Protein AF-A0A7W0PCQ8-F1 (afdb_monomer_lite)

Foldseek 3Di:
DDDQLDDPPDDPCQLVVQCVVVVHDSVVSSLLVLLVCLCVPQQVLLVVCVVVVVDDPLLSSLLSVLPSPPDSVLSVQLSVVQVNCSRVDDSVVSNVSSVVSSVVVVVVVVVVVVPPDPPDDPPPPDDPPPDDDD

pLDDT: mean 85.01, std 17.7, range [31.17, 98.31]

Radius of gyration: 21.81 Å; chains: 1; bounding box: 70×26×57 Å

Structure (mmCIF, N/CA/C/O backbone):
data_AF-A0A7W0PCQ8-F1
#
_entry.id   AF-A0A7W0PCQ8-F1
#
loop_
_atom_site.group_PDB
_atom_site.id
_atom_site.type_symbol
_atom_site.label_atom_id
_atom_site.label_alt_id
_atom_site.label_comp_id
_atom_site.label_asym_id
_atom_site.label_entity_id
_atom_site.label_seq_id
_atom_site.pdbx_PDB_ins_code
_atom_site.Cartn_x
_atom_site.Cartn_y
_atom_site.Cartn_z
_atom_site.occupancy
_atom_site.B_iso_or_equiv
_atom_site.auth_seq_id
_atom_site.auth_comp_id
_atom_site.auth_asym_id
_atom_site.auth_atom_id
_atom_site.pdbx_PDB_model_num
ATOM 1 N N . MET A 1 1 ? 17.627 17.115 -7.168 1.00 31.17 1 MET A N 1
ATOM 2 C CA . MET A 1 1 ? 18.278 15.845 -6.777 1.00 31.17 1 MET A CA 1
ATOM 3 C C . MET A 1 1 ? 17.247 14.731 -6.932 1.00 31.17 1 MET A C 1
ATOM 5 O O . MET A 1 1 ? 16.456 14.529 -6.026 1.00 31.17 1 MET A O 1
ATOM 9 N N . SER A 1 2 ? 17.149 14.111 -8.112 1.00 41.44 2 SER A N 1
ATOM 10 C CA . SER A 1 2 ? 16.211 13.004 -8.371 1.00 41.44 2 SER A CA 1
ATOM 11 C C . SER A 1 2 ? 17.010 11.710 -8.397 1.00 41.44 2 SER A C 1
ATOM 13 O O . SER A 1 2 ? 17.813 11.497 -9.303 1.00 41.44 2 SER A O 1
ATOM 15 N N . GLY A 1 3 ? 16.846 10.903 -7.350 1.00 40.81 3 GLY A N 1
ATOM 16 C CA . GLY A 1 3 ? 17.419 9.569 -7.269 1.00 40.81 3 GLY A CA 1
ATOM 17 C C . GLY A 1 3 ? 16.707 8.655 -8.254 1.00 40.81 3 GLY A C 1
ATOM 18 O O . GLY A 1 3 ? 15.483 8.549 -8.246 1.00 40.81 3 GLY A O 1
ATOM 19 N N . ARG A 1 4 ? 17.490 8.020 -9.122 1.00 50.34 4 ARG A N 1
ATOM 20 C CA . ARG A 1 4 ? 17.067 6.916 -9.980 1.00 50.34 4 ARG A CA 1
ATOM 21 C C . ARG A 1 4 ? 16.531 5.825 -9.053 1.00 50.34 4 ARG A C 1
ATOM 23 O O . ARG A 1 4 ? 17.306 5.242 -8.300 1.00 50.34 4 ARG A O 1
ATOM 30 N N . ALA A 1 5 ? 15.223 5.588 -9.058 1.00 57.69 5 ALA A N 1
ATOM 31 C CA . ALA A 1 5 ? 14.655 4.416 -8.411 1.00 57.69 5 ALA A CA 1
ATOM 32 C C . ALA A 1 5 ? 15.062 3.193 -9.246 1.00 57.69 5 ALA A C 1
ATOM 34 O O . ALA A 1 5 ? 14.350 2.774 -10.153 1.00 57.69 5 ALA A O 1
ATOM 35 N N . CYS A 1 6 ? 16.291 2.720 -9.041 1.00 61.72 6 CYS A N 1
ATOM 36 C CA . CYS A 1 6 ? 16.807 1.549 -9.725 1.00 61.72 6 CYS A CA 1
ATOM 37 C C . CYS A 1 6 ? 16.215 0.325 -9.032 1.00 61.72 6 CYS A C 1
ATOM 39 O O . CYS A 1 6 ? 16.593 0.005 -7.905 1.00 61.72 6 CYS A O 1
ATOM 41 N N . LEU A 1 7 ? 15.253 -0.318 -9.687 1.00 74.38 7 LEU A N 1
ATOM 42 C CA . LEU A 1 7 ? 14.792 -1.629 -9.263 1.00 74.38 7 LEU A CA 1
ATOM 43 C C . LEU A 1 7 ? 15.919 -2.641 -9.530 1.00 74.38 7 LEU A C 1
ATOM 45 O O . LEU A 1 7 ? 16.511 -2.623 -10.612 1.00 74.38 7 LEU A O 1
ATOM 49 N N . PRO A 1 8 ? 16.274 -3.501 -8.565 1.00 80.50 8 PRO A N 1
ATOM 50 C CA . PRO A 1 8 ? 17.292 -4.514 -8.797 1.00 80.50 8 PRO A CA 1
ATOM 51 C C . PRO A 1 8 ? 16.796 -5.532 -9.832 1.00 80.50 8 PRO A C 1
ATOM 53 O O . PRO A 1 8 ? 15.629 -5.914 -9.832 1.00 80.50 8 PRO A O 1
ATOM 56 N N . GLY A 1 9 ? 17.692 -5.989 -10.707 1.00 85.38 9 GLY A N 1
ATOM 57 C CA . GLY A 1 9 ? 17.389 -7.055 -11.669 1.00 85.38 9 GLY A CA 1
ATOM 58 C C . GLY A 1 9 ? 16.637 -6.623 -12.934 1.00 85.38 9 GLY A C 1
ATOM 59 O O . GLY A 1 9 ? 16.279 -7.492 -13.724 1.00 85.38 9 GLY A O 1
ATOM 60 N N . VAL A 1 10 ? 16.429 -5.321 -13.166 1.00 88.06 10 VAL A N 1
ATOM 61 C CA . VAL A 1 10 ? 15.882 -4.801 -14.434 1.00 88.06 10 VAL A CA 1
ATOM 62 C C . VAL A 1 10 ? 16.923 -4.008 -15.227 1.00 88.06 10 VAL A C 1
ATOM 64 O O . VAL A 1 10 ? 17.940 -3.568 -14.691 1.00 88.06 10 VAL A O 1
ATOM 67 N N . SER A 1 11 ? 16.655 -3.827 -16.523 1.00 89.81 11 SER A N 1
ATOM 68 C CA . SER A 1 11 ? 17.454 -2.980 -17.416 1.00 89.81 11 SER A CA 1
ATOM 69 C C . SER A 1 11 ? 17.573 -1.551 -16.879 1.00 89.81 11 SER A C 1
ATOM 71 O O . SER A 1 11 ? 16.632 -0.999 -16.309 1.00 89.81 11 SER A O 1
ATOM 73 N N . GLU A 1 12 ? 18.706 -0.898 -17.132 1.00 86.06 12 GLU A N 1
ATOM 74 C CA . GLU A 1 12 ? 18.916 0.495 -16.736 1.00 86.06 12 GLU A CA 1
ATOM 75 C C . GLU A 1 12 ? 17.998 1.495 -17.468 1.00 86.06 12 GLU A C 1
ATOM 77 O O . GLU A 1 12 ? 17.838 2.631 -17.003 1.00 86.06 12 GLU A O 1
ATOM 82 N N . PHE A 1 13 ? 17.406 1.054 -18.586 1.00 89.88 13 PHE A N 1
ATOM 83 C CA . PHE A 1 13 ? 16.436 1.771 -19.420 1.00 89.88 13 PHE A CA 1
ATOM 84 C C . PHE A 1 13 ? 14.985 1.450 -19.059 1.00 89.88 13 PHE A C 1
ATOM 86 O O . PHE A 1 13 ? 14.068 2.028 -19.634 1.00 89.88 13 PHE A O 1
ATOM 93 N N . PHE A 1 14 ? 14.751 0.569 -18.084 1.00 92.00 14 PHE A N 1
ATOM 94 C CA . PHE A 1 14 ? 13.415 0.079 -17.751 1.00 92.00 14 PHE A CA 1
ATOM 95 C C . PHE A 1 14 ? 12.396 1.208 -17.525 1.00 92.00 14 PHE A C 1
ATOM 97 O O . PHE A 1 14 ? 11.286 1.157 -18.045 1.00 92.00 14 PHE A O 1
ATOM 104 N N . SER A 1 15 ? 12.769 2.276 -16.808 1.00 92.25 15 SER A N 1
ATOM 105 C CA . SER A 1 15 ? 11.857 3.407 -16.588 1.00 92.25 15 SER A CA 1
ATOM 106 C C . SER A 1 15 ? 11.498 4.172 -17.869 1.00 92.25 15 SER A C 1
ATOM 108 O O . SER A 1 15 ? 10.430 4.773 -17.909 1.00 92.25 15 SER A O 1
ATOM 110 N N . ASP A 1 16 ? 12.364 4.185 -18.888 1.00 94.31 16 ASP A N 1
ATOM 111 C CA . ASP A 1 16 ? 12.077 4.814 -20.190 1.00 94.31 16 ASP A CA 1
ATOM 112 C C . ASP A 1 16 ? 11.148 3.973 -21.042 1.00 94.31 16 ASP A C 1
ATOM 114 O O . ASP A 1 16 ? 10.176 4.476 -21.606 1.00 94.31 16 ASP A O 1
ATOM 118 N N . GLU A 1 17 ? 11.454 2.683 -21.126 1.00 95.44 17 GLU A N 1
ATOM 119 C CA . GLU A 1 17 ? 10.652 1.720 -21.868 1.00 95.44 17 GLU A CA 1
ATOM 120 C C . GLU A 1 17 ? 9.239 1.674 -21.283 1.00 95.44 17 GLU A C 1
ATOM 122 O O . GLU A 1 17 ? 8.253 1.824 -22.006 1.00 95.44 17 GLU A O 1
ATOM 127 N N . LEU A 1 18 ? 9.135 1.596 -19.952 1.00 95.38 18 LEU A N 1
ATOM 128 C CA . LEU A 1 18 ? 7.856 1.619 -19.254 1.00 95.38 18 LEU A CA 1
ATOM 129 C C . LEU A 1 18 ? 7.111 2.944 -19.459 1.00 95.38 18 LEU A C 1
ATOM 131 O O . LEU A 1 18 ? 5.904 2.936 -19.693 1.00 95.38 18 LEU A O 1
ATOM 135 N N . ALA A 1 19 ? 7.806 4.083 -19.409 1.00 96.38 19 ALA A N 1
ATOM 136 C CA . ALA A 1 19 ? 7.196 5.385 -19.676 1.00 96.38 19 ALA A CA 1
ATOM 137 C C . ALA A 1 19 ? 6.617 5.471 -21.093 1.00 96.38 19 ALA A C 1
ATOM 139 O O . ALA A 1 19 ? 5.511 5.985 -21.268 1.00 96.38 19 ALA A O 1
ATOM 140 N N . THR A 1 20 ? 7.330 4.912 -22.072 1.00 97.62 20 THR A N 1
ATOM 141 C CA . THR A 1 20 ? 6.900 4.848 -23.473 1.00 97.62 20 THR A CA 1
ATOM 142 C C . THR A 1 20 ? 5.642 3.993 -23.625 1.00 97.62 20 THR A C 1
ATOM 144 O O . THR A 1 20 ? 4.673 4.438 -24.235 1.00 97.62 20 THR A O 1
ATOM 147 N N . ILE A 1 21 ? 5.612 2.803 -23.015 1.00 97.31 21 ILE A N 1
ATOM 148 C CA . ILE A 1 21 ? 4.457 1.889 -23.060 1.00 97.31 21 ILE A CA 1
ATOM 149 C C . ILE A 1 21 ? 3.229 2.504 -22.379 1.00 97.31 21 ILE A C 1
ATOM 151 O O . ILE A 1 21 ? 2.118 2.419 -22.897 1.00 97.31 21 ILE A O 1
ATOM 155 N N . LEU A 1 22 ? 3.423 3.139 -21.221 1.00 95.62 22 LEU A N 1
ATOM 156 C CA . LEU A 1 22 ? 2.342 3.742 -20.440 1.00 95.62 22 LEU A CA 1
ATOM 157 C C . LEU A 1 22 ? 1.913 5.124 -20.952 1.00 95.62 22 LEU A C 1
ATOM 159 O O . LEU A 1 22 ? 1.018 5.724 -20.358 1.00 95.62 22 LEU A O 1
ATOM 163 N N . ASN A 1 23 ? 2.559 5.650 -22.000 1.00 97.38 23 ASN A N 1
ATOM 164 C CA . ASN A 1 23 ? 2.386 7.022 -22.482 1.00 97.38 23 ASN A CA 1
ATOM 165 C C . ASN A 1 23 ? 2.433 8.051 -21.331 1.00 97.38 23 ASN A C 1
ATOM 167 O O . ASN A 1 23 ? 1.520 8.852 -21.126 1.00 97.38 23 ASN A O 1
ATOM 171 N N . SER A 1 24 ? 3.486 7.972 -20.516 1.00 95.81 24 SER A N 1
ATOM 172 C CA . SER A 1 24 ? 3.641 8.757 -19.288 1.00 95.81 24 SER A CA 1
ATOM 173 C C . SER A 1 24 ? 5.063 9.308 -19.139 1.00 95.81 24 SER A C 1
ATOM 175 O O . SER A 1 24 ? 5.947 9.035 -19.945 1.00 95.81 24 SER A O 1
ATOM 177 N N . GLY A 1 25 ? 5.307 10.120 -18.107 1.00 94.69 25 GLY A N 1
ATOM 178 C CA . GLY A 1 25 ? 6.652 10.616 -17.811 1.00 94.69 25 GLY A CA 1
ATOM 179 C C . GLY A 1 25 ? 7.519 9.572 -17.099 1.00 94.69 25 GLY A C 1
ATOM 180 O O . GLY A 1 25 ? 7.037 8.873 -16.208 1.00 94.69 25 GLY A O 1
ATOM 181 N N . ARG A 1 26 ? 8.828 9.548 -17.394 1.00 93.88 26 ARG A N 1
ATOM 182 C CA . ARG A 1 26 ? 9.833 8.671 -16.747 1.00 93.88 26 ARG A CA 1
ATOM 183 C C . ARG A 1 26 ? 9.693 8.604 -15.223 1.00 93.88 26 ARG A C 1
ATOM 185 O O . ARG A 1 26 ? 9.734 7.523 -14.644 1.00 93.88 26 ARG A O 1
ATOM 192 N N . MET A 1 27 ? 9.535 9.758 -14.569 1.00 92.12 27 MET A N 1
ATOM 193 C CA . MET A 1 27 ? 9.427 9.829 -13.106 1.00 92.12 27 MET A CA 1
ATOM 194 C C . MET A 1 27 ? 8.188 9.101 -12.579 1.00 92.12 27 MET A C 1
ATOM 196 O O . MET A 1 27 ? 8.265 8.424 -11.558 1.00 92.12 27 MET A O 1
ATOM 200 N N . TYR A 1 28 ? 7.060 9.221 -13.282 1.00 92.94 28 TYR A N 1
ATOM 201 C CA . TYR A 1 28 ? 5.830 8.525 -12.924 1.00 92.94 28 TYR A CA 1
ATOM 202 C C . TYR A 1 28 ? 5.980 7.016 -13.125 1.00 92.94 28 TYR A C 1
ATOM 204 O O . TYR A 1 28 ? 5.678 6.261 -12.208 1.00 92.94 28 TYR A O 1
ATOM 212 N N . ALA A 1 29 ? 6.501 6.588 -14.277 1.00 94.38 29 ALA A N 1
ATOM 213 C CA . ALA A 1 29 ? 6.705 5.176 -14.585 1.00 94.38 29 ALA A CA 1
ATOM 214 C C . ALA A 1 29 ? 7.649 4.493 -13.581 1.00 94.38 29 ALA A C 1
ATOM 216 O O . ALA A 1 29 ? 7.345 3.415 -13.078 1.00 94.38 29 ALA A O 1
ATOM 217 N N . GLY A 1 30 ? 8.762 5.146 -13.230 1.00 93.25 30 GLY A N 1
ATOM 218 C CA . GLY A 1 30 ? 9.691 4.637 -12.220 1.00 93.25 30 GLY A CA 1
ATOM 219 C C . GLY A 1 30 ? 9.049 4.503 -10.837 1.00 93.25 30 GLY A C 1
ATOM 220 O O . GLY A 1 30 ? 9.172 3.457 -10.208 1.00 93.25 30 GLY A O 1
ATOM 221 N N . ALA A 1 31 ? 8.322 5.529 -10.382 1.00 91.56 31 ALA A N 1
ATOM 222 C CA . ALA A 1 31 ? 7.618 5.479 -9.100 1.00 91.56 31 ALA A CA 1
ATOM 223 C C . ALA A 1 31 ? 6.537 4.388 -9.078 1.00 91.5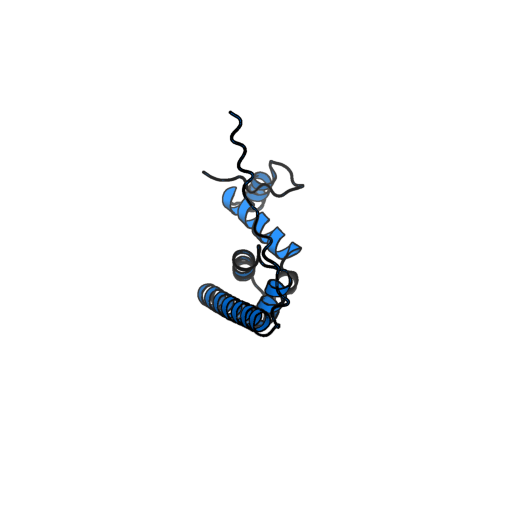6 31 ALA A C 1
ATOM 225 O O . ALA A 1 31 ? 6.463 3.621 -8.124 1.00 91.56 31 ALA A O 1
ATOM 226 N N . LEU A 1 32 ? 5.751 4.281 -10.154 1.00 93.19 32 LEU A N 1
ATOM 227 C CA . LEU A 1 32 ? 4.735 3.245 -10.308 1.00 93.19 32 LEU A CA 1
ATOM 228 C C . LEU A 1 32 ? 5.343 1.846 -10.193 1.00 93.19 32 LEU A C 1
ATOM 230 O O . LEU A 1 32 ? 4.786 0.996 -9.510 1.00 93.19 32 LEU A O 1
ATOM 234 N N . ALA A 1 33 ? 6.484 1.610 -10.839 1.00 93.94 33 ALA A N 1
ATOM 235 C CA . ALA A 1 33 ? 7.133 0.311 -10.789 1.00 93.94 33 ALA A CA 1
ATOM 236 C C . ALA A 1 33 ? 7.620 -0.051 -9.380 1.00 93.94 33 ALA A C 1
ATOM 238 O O . ALA A 1 33 ? 7.441 -1.192 -8.963 1.00 93.94 33 ALA A O 1
ATOM 239 N N . VAL A 1 34 ? 8.183 0.908 -8.634 1.00 92.44 34 VAL A N 1
ATOM 240 C CA . VAL A 1 34 ? 8.533 0.690 -7.220 1.00 92.44 34 VAL A CA 1
ATOM 241 C C . VAL A 1 34 ? 7.296 0.347 -6.405 1.00 92.44 34 VAL A C 1
ATOM 243 O O . VAL A 1 34 ? 7.304 -0.662 -5.707 1.00 92.44 34 VAL A O 1
ATOM 246 N N . ASP A 1 35 ? 6.225 1.130 -6.542 1.00 93.81 35 ASP A N 1
ATOM 247 C CA . ASP A 1 35 ? 4.976 0.889 -5.821 1.00 93.81 35 ASP A CA 1
ATOM 248 C C . ASP A 1 35 ? 4.419 -0.515 -6.134 1.00 93.81 35 ASP A C 1
ATOM 250 O O . ASP A 1 35 ? 4.013 -1.237 -5.224 1.00 93.81 35 ASP A O 1
ATOM 254 N N . CYS A 1 36 ? 4.438 -0.938 -7.405 1.00 93.62 36 CYS A N 1
ATOM 255 C CA . CYS A 1 36 ? 4.002 -2.274 -7.821 1.00 93.62 36 CYS A CA 1
ATOM 256 C C . CYS A 1 36 ? 4.848 -3.382 -7.186 1.00 93.62 36 CYS A C 1
ATOM 258 O O . CYS A 1 36 ? 4.284 -4.328 -6.639 1.00 93.62 36 CYS A O 1
ATOM 260 N N . VAL A 1 37 ? 6.179 -3.260 -7.218 1.00 93.56 37 VAL A N 1
ATOM 261 C CA . VAL A 1 37 ? 7.087 -4.234 -6.590 1.00 93.56 37 VAL A CA 1
ATOM 262 C C . VAL A 1 37 ? 6.831 -4.310 -5.087 1.00 93.56 37 VAL A C 1
ATOM 264 O O . VAL A 1 37 ? 6.682 -5.399 -4.546 1.00 93.56 37 VAL A O 1
ATOM 267 N N . THR A 1 38 ? 6.677 -3.169 -4.411 1.00 94.12 38 THR A N 1
ATOM 268 C CA . THR A 1 38 ? 6.333 -3.137 -2.986 1.00 94.12 38 THR A CA 1
ATOM 269 C C . THR A 1 38 ? 5.019 -3.865 -2.704 1.00 94.12 38 THR A C 1
ATOM 271 O O . THR A 1 38 ? 4.963 -4.669 -1.774 1.00 94.12 38 THR A O 1
ATOM 274 N N . VAL A 1 39 ? 3.968 -3.632 -3.498 1.00 95.50 39 VAL A N 1
ATOM 275 C CA . VAL A 1 39 ? 2.677 -4.316 -3.318 1.00 95.50 39 VAL A CA 1
ATOM 276 C C . VAL A 1 39 ? 2.813 -5.826 -3.504 1.00 95.50 39 VAL A C 1
ATOM 278 O O . VAL A 1 39 ? 2.327 -6.574 -2.657 1.00 95.50 39 VAL A O 1
ATOM 281 N N . VAL A 1 40 ? 3.478 -6.266 -4.573 1.00 94.94 40 VAL A N 1
ATOM 282 C CA . VAL A 1 40 ? 3.633 -7.689 -4.908 1.00 94.94 40 VAL A CA 1
ATOM 283 C C . VAL A 1 40 ? 4.485 -8.419 -3.868 1.00 94.94 40 VAL A C 1
ATOM 285 O O . VAL A 1 40 ? 4.078 -9.473 -3.383 1.00 94.94 40 VAL A O 1
ATOM 288 N N . ASP A 1 41 ? 5.625 -7.844 -3.483 1.00 93.56 41 ASP A N 1
ATOM 289 C CA . ASP A 1 41 ? 6.614 -8.536 -2.653 1.00 93.56 41 ASP A CA 1
ATOM 290 C C . ASP A 1 41 ? 6.311 -8.438 -1.156 1.00 93.56 41 ASP A C 1
ATOM 292 O O . ASP A 1 41 ? 6.630 -9.351 -0.393 1.00 93.56 41 ASP A O 1
ATOM 296 N N . GLN A 1 42 ? 5.722 -7.325 -0.707 1.00 94.25 42 GLN A N 1
ATOM 297 C CA . GLN A 1 42 ? 5.601 -7.035 0.723 1.00 94.25 42 GLN A CA 1
ATOM 298 C C . GLN A 1 42 ? 4.159 -6.990 1.234 1.00 94.25 42 GLN A C 1
ATOM 300 O O . GLN A 1 42 ? 3.946 -7.166 2.434 1.00 94.25 42 GLN A O 1
ATOM 305 N N . LEU A 1 43 ? 3.159 -6.773 0.371 1.00 96.12 43 LEU A N 1
ATOM 306 C CA . LEU A 1 43 ? 1.758 -6.629 0.780 1.00 96.12 43 LEU A CA 1
ATOM 307 C C . LEU A 1 43 ? 0.864 -7.706 0.135 1.00 96.12 43 LEU A C 1
ATOM 309 O O . LEU A 1 43 ? -0.033 -7.370 -0.640 1.00 96.12 43 LEU A O 1
ATOM 313 N N . PRO A 1 44 ? 1.012 -8.995 0.495 1.00 95.12 44 PRO A N 1
ATOM 314 C CA . PRO A 1 44 ? 0.303 -10.090 -0.173 1.00 95.12 44 PRO A CA 1
ATOM 315 C C . PRO A 1 44 ? -1.228 -9.976 -0.091 1.00 95.12 44 PRO A C 1
ATOM 317 O O . PRO A 1 44 ? -1.918 -10.302 -1.051 1.00 95.12 44 PRO A O 1
ATOM 320 N N . GLN A 1 45 ? -1.775 -9.467 1.020 1.00 95.88 45 GLN A N 1
ATOM 321 C CA . GLN A 1 45 ? -3.223 -9.246 1.158 1.00 95.88 45 GLN A CA 1
ATOM 322 C C . GLN A 1 45 ? -3.725 -8.115 0.252 1.00 95.88 45 GLN A C 1
ATOM 324 O O . GLN A 1 45 ? -4.776 -8.237 -0.370 1.00 95.88 45 GLN A O 1
ATOM 329 N N . THR A 1 46 ? -2.963 -7.023 0.150 1.00 96.94 46 THR A N 1
ATOM 330 C CA . THR A 1 46 ? -3.275 -5.918 -0.764 1.00 96.94 46 THR A CA 1
ATOM 331 C C . THR A 1 46 ? -3.172 -6.380 -2.212 1.00 96.94 46 THR A C 1
ATOM 333 O O . THR A 1 46 ? -4.057 -6.078 -3.004 1.00 96.94 46 THR A O 1
ATOM 336 N N . HIS A 1 47 ? -2.123 -7.134 -2.552 1.00 97.12 47 HIS A N 1
ATOM 337 C CA . HIS A 1 47 ? -1.933 -7.693 -3.885 1.00 97.12 47 HIS A CA 1
ATOM 338 C C . HIS A 1 47 ? -3.099 -8.602 -4.285 1.00 97.12 47 HIS A C 1
ATOM 340 O O . HIS A 1 47 ? -3.659 -8.412 -5.360 1.00 97.12 47 HIS A O 1
ATOM 346 N N . ALA A 1 48 ? -3.524 -9.512 -3.401 1.00 96.94 48 ALA A N 1
ATOM 347 C CA . ALA A 1 48 ? -4.692 -10.358 -3.636 1.00 96.94 48 ALA A CA 1
ATOM 348 C C . ALA A 1 48 ? -5.963 -9.524 -3.871 1.00 96.94 48 ALA A C 1
ATOM 350 O O . ALA A 1 48 ? -6.647 -9.715 -4.868 1.00 96.94 48 ALA A O 1
ATOM 351 N N . ALA A 1 49 ? -6.229 -8.522 -3.026 1.00 96.88 49 ALA A N 1
ATOM 352 C CA . ALA A 1 49 ? -7.408 -7.669 -3.181 1.00 96.88 49 ALA A CA 1
ATOM 353 C C . ALA A 1 49 ? -7.410 -6.865 -4.494 1.00 96.88 49 ALA A C 1
ATOM 355 O O . ALA A 1 49 ? -8.470 -6.649 -5.079 1.00 96.88 49 ALA A O 1
ATOM 356 N N . VAL A 1 50 ? -6.242 -6.422 -4.970 1.00 97.12 50 VAL A N 1
ATOM 357 C CA . VAL A 1 50 ? -6.112 -5.769 -6.283 1.00 97.12 50 VAL A CA 1
ATOM 358 C C . VAL A 1 50 ? -6.324 -6.773 -7.415 1.00 97.12 50 VAL A C 1
ATOM 360 O O . VAL A 1 50 ? -7.055 -6.470 -8.356 1.00 97.12 50 VAL A O 1
ATOM 363 N N . ALA A 1 51 ? -5.724 -7.963 -7.323 1.00 96.62 51 ALA A N 1
ATOM 364 C CA . ALA A 1 51 ? -5.860 -9.021 -8.325 1.00 96.62 51 ALA A CA 1
ATOM 365 C C . ALA A 1 51 ? -7.315 -9.502 -8.471 1.00 96.62 51 ALA A C 1
ATOM 367 O O . ALA A 1 51 ? -7.770 -9.744 -9.587 1.00 96.62 51 ALA A O 1
ATOM 368 N N . ASP A 1 52 ? -8.059 -9.546 -7.365 1.00 96.88 52 ASP A N 1
ATOM 369 C CA . ASP A 1 52 ? -9.479 -9.908 -7.329 1.00 96.88 52 ASP A CA 1
ATOM 370 C C . ASP A 1 52 ? -10.412 -8.741 -7.721 1.00 96.88 52 ASP A C 1
ATOM 372 O O . ASP A 1 52 ? -11.633 -8.897 -7.752 1.00 96.88 52 ASP A O 1
ATOM 376 N N . GLY A 1 53 ? -9.870 -7.547 -7.996 1.00 96.19 53 GLY A N 1
ATOM 377 C CA . GLY A 1 53 ? -10.652 -6.350 -8.327 1.00 96.19 53 GLY A CA 1
ATOM 378 C C . GLY A 1 53 ? -11.442 -5.758 -7.152 1.00 96.19 53 GLY A C 1
ATOM 379 O O . GLY A 1 53 ? -12.280 -4.879 -7.351 1.00 96.19 53 GLY A O 1
ATOM 380 N N . LEU A 1 54 ? -11.176 -6.213 -5.926 1.00 96.31 54 LEU A N 1
ATOM 381 C CA . LEU A 1 54 ? -11.797 -5.718 -4.693 1.00 96.31 54 LEU A CA 1
ATOM 382 C C . LEU A 1 54 ? -11.195 -4.385 -4.231 1.00 96.31 54 LEU A C 1
ATOM 384 O O . LEU A 1 54 ? -11.820 -3.655 -3.463 1.00 96.31 54 LEU A O 1
ATOM 388 N N . LEU A 1 55 ? -9.983 -4.059 -4.689 1.00 96.75 55 LEU A N 1
ATOM 389 C CA . LEU A 1 55 ? -9.270 -2.834 -4.351 1.00 96.75 55 LEU A CA 1
ATOM 390 C C . LEU A 1 55 ? -8.697 -2.165 -5.602 1.00 96.75 55 LEU A C 1
ATOM 392 O O . LEU A 1 55 ? -8.099 -2.818 -6.451 1.00 96.75 55 LEU A O 1
ATOM 396 N N . ASP A 1 56 ? -8.829 -0.841 -5.691 1.00 96.12 56 ASP A N 1
ATOM 397 C CA . ASP A 1 56 ? -8.258 -0.076 -6.796 1.00 96.12 56 ASP A CA 1
ATOM 398 C C . ASP A 1 56 ? -6.801 0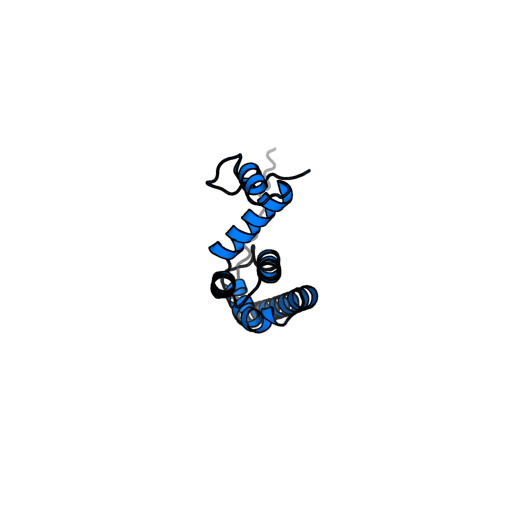.346 -6.558 1.00 96.12 56 ASP A C 1
ATOM 400 O O . ASP A 1 56 ? -6.295 0.421 -5.432 1.00 96.12 56 ASP A O 1
ATOM 404 N N . TRP A 1 57 ? -6.113 0.651 -7.660 1.00 95.25 57 TRP A N 1
ATOM 405 C CA . TRP A 1 57 ? -4.698 1.002 -7.627 1.00 95.25 57 TRP A CA 1
ATOM 406 C C . TRP A 1 57 ? -4.369 2.241 -6.769 1.00 95.25 57 TRP A C 1
ATOM 408 O O . TRP A 1 57 ? -3.408 2.182 -5.998 1.00 95.25 57 TRP A O 1
ATOM 418 N N . PRO A 1 58 ? -5.143 3.349 -6.804 1.00 96.38 58 PRO A N 1
ATOM 419 C CA . PRO A 1 58 ? -4.874 4.498 -5.941 1.00 96.38 58 PRO A CA 1
ATOM 420 C C . PRO A 1 58 ? -4.849 4.152 -4.446 1.00 96.38 58 PRO A C 1
ATOM 422 O O . PRO A 1 58 ? -4.018 4.686 -3.710 1.00 96.38 58 PRO A O 1
ATOM 425 N N . ARG A 1 59 ? -5.723 3.248 -3.982 1.00 97.56 59 ARG A N 1
ATOM 426 C CA . ARG A 1 59 ? -5.729 2.793 -2.583 1.00 97.56 59 ARG A CA 1
ATOM 427 C C . ARG A 1 59 ? -4.600 1.817 -2.284 1.00 97.56 59 ARG A C 1
ATOM 429 O O . ARG A 1 59 ? -3.977 1.939 -1.231 1.00 97.56 59 ARG A O 1
ATOM 436 N N . ALA A 1 60 ? -4.299 0.901 -3.201 1.00 97.19 60 ALA A N 1
ATOM 437 C CA . ALA A 1 60 ? -3.157 0.000 -3.064 1.00 97.19 60 ALA A CA 1
ATOM 438 C C . ALA A 1 60 ? -1.841 0.778 -2.915 1.00 97.19 60 ALA A C 1
ATOM 440 O O . ALA A 1 60 ? -1.046 0.486 -2.024 1.00 97.19 60 ALA A O 1
ATOM 441 N N . ARG A 1 61 ? -1.667 1.847 -3.700 1.00 96.62 61 ARG A N 1
ATOM 442 C CA . ARG A 1 61 ? -0.519 2.753 -3.604 1.00 96.62 61 ARG A CA 1
ATOM 443 C C . ARG A 1 61 ? -0.425 3.458 -2.249 1.00 96.62 61 ARG A C 1
ATOM 445 O O . ARG A 1 61 ? 0.663 3.565 -1.694 1.00 96.62 61 ARG A O 1
ATOM 452 N N . VAL A 1 62 ? -1.551 3.900 -1.679 1.00 97.25 62 VAL A N 1
ATOM 453 C CA . VAL A 1 62 ? -1.573 4.461 -0.313 1.00 97.25 62 VAL A CA 1
ATOM 454 C C . VAL A 1 62 ? -1.087 3.435 0.712 1.00 97.25 62 VAL A C 1
ATOM 456 O O . VAL A 1 62 ? -0.328 3.786 1.614 1.00 97.25 62 VAL A O 1
ATOM 459 N N . LEU A 1 63 ? -1.506 2.175 0.583 1.00 96.69 63 LEU A N 1
ATOM 460 C CA . LEU A 1 63 ? -1.051 1.107 1.473 1.00 96.69 63 LEU A CA 1
ATOM 461 C C . LEU A 1 63 ? 0.446 0.827 1.293 1.00 96.69 63 LEU A C 1
ATOM 463 O O . LEU A 1 63 ? 1.149 0.722 2.294 1.00 96.69 63 LEU A O 1
ATOM 467 N N . ALA A 1 64 ? 0.942 0.778 0.054 1.00 95.88 64 ALA A N 1
ATOM 468 C CA . ALA A 1 64 ? 2.364 0.606 -0.245 1.00 95.88 64 ALA A CA 1
ATOM 469 C C . ALA A 1 64 ? 3.220 1.717 0.383 1.00 95.88 64 ALA A C 1
ATOM 471 O O . ALA A 1 64 ? 4.173 1.428 1.099 1.00 95.88 64 ALA A O 1
ATOM 472 N N . GLU A 1 65 ? 2.824 2.981 0.214 1.00 95.12 65 GLU A N 1
ATOM 473 C CA . GLU A 1 65 ? 3.531 4.136 0.782 1.00 95.12 65 GLU A CA 1
ATOM 474 C C . GLU A 1 65 ? 3.597 4.092 2.317 1.00 95.12 65 GLU A C 1
ATOM 476 O O . GLU A 1 65 ? 4.602 4.461 2.919 1.00 95.12 65 GLU A O 1
ATOM 481 N N . MET A 1 66 ? 2.521 3.656 2.977 1.00 96.00 66 MET A N 1
ATOM 482 C CA . MET A 1 66 ? 2.446 3.669 4.441 1.00 96.00 66 MET A CA 1
ATOM 483 C C . MET A 1 66 ? 3.049 2.422 5.102 1.00 96.00 66 MET A C 1
ATOM 485 O O . MET A 1 66 ? 3.443 2.487 6.274 1.00 96.00 66 MET A O 1
ATOM 489 N N . LEU A 1 67 ? 3.093 1.293 4.385 1.00 95.06 67 LEU A N 1
ATOM 490 C CA . LEU A 1 67 ? 3.457 -0.016 4.933 1.00 95.06 67 LEU A CA 1
ATOM 491 C C . LEU A 1 67 ? 4.734 -0.628 4.338 1.00 95.06 67 LEU A C 1
ATOM 493 O O . LEU A 1 67 ? 5.283 -1.521 4.975 1.00 95.06 67 LEU A O 1
ATOM 497 N N . GLY A 1 68 ? 5.239 -0.145 3.198 1.00 88.25 68 GLY A N 1
ATOM 498 C CA . GLY A 1 68 ? 6.344 -0.740 2.423 1.00 88.25 68 GLY A CA 1
ATOM 499 C C . GLY A 1 68 ? 7.735 -0.771 3.076 1.00 88.25 68 GLY A C 1
ATOM 500 O O . GLY A 1 68 ? 8.709 -1.147 2.436 1.00 88.25 68 GLY A O 1
ATOM 501 N N . GLU A 1 69 ? 7.851 -0.363 4.340 1.00 88.50 69 GLU A N 1
ATOM 502 C CA . GLU A 1 69 ? 9.079 -0.472 5.147 1.00 88.50 69 GLU A CA 1
ATOM 503 C C . GLU A 1 69 ? 8.790 -1.006 6.563 1.00 88.50 69 GLU A C 1
ATOM 505 O O . GLU A 1 69 ? 9.597 -0.885 7.488 1.00 88.50 69 GLU A O 1
ATOM 510 N N . ARG A 1 70 ? 7.590 -1.554 6.784 1.00 93.19 70 ARG A N 1
ATOM 511 C CA . ARG A 1 70 ? 7.168 -2.081 8.086 1.00 93.19 70 ARG A CA 1
ATOM 512 C C . ARG A 1 70 ? 7.516 -3.558 8.208 1.00 93.19 70 ARG A C 1
ATOM 514 O O . ARG A 1 70 ? 7.778 -4.251 7.231 1.00 93.19 70 ARG A O 1
ATOM 521 N N . THR A 1 71 ? 7.521 -4.063 9.439 1.00 93.06 71 THR A N 1
ATOM 522 C CA . THR A 1 71 ? 7.750 -5.492 9.662 1.00 93.06 71 THR A CA 1
ATOM 523 C C . THR A 1 71 ? 6.573 -6.311 9.117 1.00 93.06 71 THR A C 1
ATOM 525 O O . THR A 1 71 ? 5.430 -5.849 9.196 1.00 93.06 71 THR A O 1
ATOM 528 N N . PRO A 1 72 ? 6.799 -7.557 8.658 1.00 93.06 72 PRO A N 1
ATOM 529 C CA . PRO A 1 72 ? 5.727 -8.414 8.144 1.00 93.06 72 PRO A CA 1
ATOM 530 C C . PRO A 1 72 ? 4.554 -8.592 9.118 1.00 93.06 72 PRO A C 1
ATOM 532 O O . PRO A 1 72 ? 3.402 -8.653 8.702 1.00 93.06 72 PRO A O 1
ATOM 535 N N . SER A 1 73 ? 4.832 -8.611 10.426 1.00 91.75 73 SER A N 1
ATOM 536 C CA . SER A 1 73 ? 3.807 -8.688 11.471 1.00 91.75 73 SER A CA 1
ATOM 537 C C . SER A 1 73 ? 2.895 -7.457 11.511 1.00 91.75 73 SER A C 1
ATOM 539 O O . SER A 1 73 ? 1.683 -7.602 11.645 1.00 91.75 73 SER A O 1
ATOM 541 N N . ILE A 1 74 ? 3.459 -6.250 11.375 1.00 93.88 74 ILE A N 1
ATOM 542 C CA . ILE A 1 74 ? 2.691 -4.999 11.339 1.00 93.88 74 ILE A CA 1
ATOM 543 C C . ILE A 1 74 ? 1.905 -4.919 10.032 1.00 93.88 74 ILE A C 1
ATOM 545 O O . ILE A 1 74 ? 0.731 -4.561 10.059 1.00 93.88 74 ILE A O 1
ATOM 549 N N . ILE A 1 75 ? 2.525 -5.290 8.906 1.00 94.88 75 ILE A N 1
ATOM 550 C CA . ILE A 1 75 ? 1.858 -5.317 7.600 1.00 94.88 75 ILE A CA 1
ATOM 551 C C . ILE A 1 75 ? 0.633 -6.228 7.658 1.00 94.88 75 ILE A C 1
ATOM 553 O O . ILE A 1 75 ? -0.459 -5.781 7.327 1.00 94.88 75 ILE A O 1
ATOM 557 N N . ALA A 1 76 ? 0.788 -7.468 8.131 1.00 93.69 76 ALA A N 1
ATOM 558 C CA . ALA A 1 76 ? -0.313 -8.422 8.222 1.00 93.69 76 ALA A CA 1
ATOM 559 C C . ALA A 1 76 ? -1.435 -7.932 9.152 1.00 93.69 76 ALA A C 1
ATOM 561 O O . ALA A 1 76 ? -2.609 -8.019 8.793 1.00 93.69 76 ALA A O 1
ATOM 562 N N . ALA A 1 77 ? -1.081 -7.377 10.316 1.00 94.50 77 ALA A N 1
ATOM 563 C CA . ALA A 1 77 ? -2.054 -6.844 11.265 1.00 94.50 77 ALA A CA 1
ATOM 564 C C . ALA A 1 77 ? -2.852 -5.674 10.666 1.00 94.50 77 ALA A C 1
ATOM 566 O O . ALA A 1 77 ? -4.081 -5.721 10.644 1.00 94.50 77 ALA A O 1
ATOM 567 N N . VAL A 1 78 ? -2.173 -4.661 10.116 1.00 96.06 78 VAL A N 1
ATOM 568 C CA . VAL A 1 78 ? -2.842 -3.502 9.504 1.00 96.06 78 VAL A CA 1
ATOM 569 C C . VAL A 1 78 ? -3.647 -3.911 8.275 1.00 96.06 78 VAL A C 1
ATOM 571 O O . VAL A 1 78 ? -4.784 -3.472 8.125 1.00 96.06 78 VAL A O 1
ATOM 574 N N . ALA A 1 79 ? -3.088 -4.740 7.392 1.00 93.75 79 ALA A N 1
ATOM 575 C CA . ALA A 1 79 ? -3.768 -5.155 6.171 1.00 93.75 79 ALA A CA 1
ATOM 576 C C . ALA A 1 79 ? -5.063 -5.922 6.485 1.00 93.75 79 ALA A C 1
ATOM 578 O O . ALA A 1 79 ? -6.092 -5.623 5.882 1.00 93.75 79 ALA A O 1
ATOM 579 N N . SER A 1 80 ? -5.056 -6.795 7.498 1.00 94.06 80 SER A N 1
ATOM 580 C CA . SER A 1 80 ? -6.254 -7.540 7.905 1.00 94.06 80 SER A CA 1
ATOM 581 C C . SER A 1 80 ? -7.381 -6.645 8.432 1.00 94.06 80 SER A C 1
ATOM 583 O O . SER A 1 80 ? -8.551 -6.947 8.213 1.00 94.06 80 SER A O 1
ATOM 585 N N . GLU A 1 81 ? -7.041 -5.525 9.083 1.00 94.75 81 GLU A N 1
ATOM 586 C CA . GLU A 1 81 ? -8.015 -4.537 9.564 1.00 94.75 81 GLU A CA 1
ATOM 587 C C . GLU A 1 81 ? -8.511 -3.636 8.423 1.00 94.75 81 GLU A C 1
ATOM 589 O O . GLU A 1 81 ? -9.692 -3.308 8.355 1.00 94.75 81 GLU A O 1
ATOM 594 N N . ILE A 1 82 ? -7.614 -3.205 7.533 1.00 96.81 82 ILE A N 1
ATOM 595 C CA . ILE A 1 82 ? -7.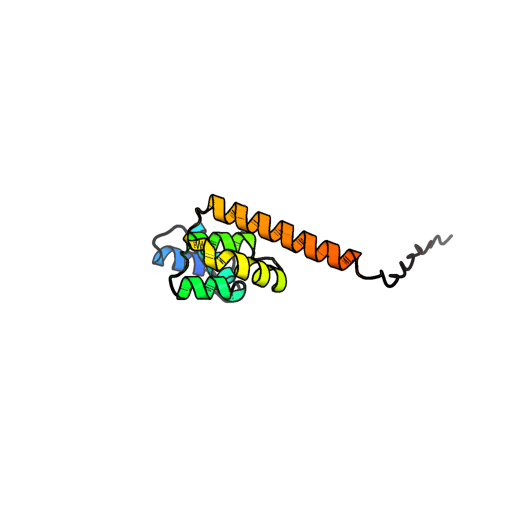893 -2.111 6.595 1.00 96.81 82 ILE A CA 1
ATOM 596 C C . ILE A 1 82 ? -8.398 -2.592 5.234 1.00 96.81 82 ILE A C 1
ATOM 598 O O . ILE A 1 82 ? -9.299 -1.962 4.680 1.00 96.81 82 ILE A O 1
ATOM 602 N N . VAL A 1 83 ? -7.831 -3.665 4.671 1.00 94.69 83 VAL A N 1
ATOM 603 C CA . VAL A 1 83 ? -8.138 -4.120 3.301 1.00 94.69 83 VAL A CA 1
ATOM 604 C C . VAL A 1 83 ? -9.639 -4.375 3.083 1.00 94.69 83 VAL A C 1
ATOM 606 O O . VAL A 1 83 ? -10.145 -3.895 2.067 1.00 94.69 83 VAL A O 1
ATOM 609 N N . PRO A 1 84 ? -10.389 -5.008 4.012 1.00 95.19 84 PRO A N 1
ATOM 610 C CA . PRO A 1 84 ? -11.823 -5.253 3.825 1.00 95.19 84 PRO A CA 1
ATOM 611 C C . PRO A 1 84 ? -12.673 -3.981 3.671 1.00 95.19 84 PRO A C 1
ATOM 613 O O . PRO A 1 84 ? -13.667 -3.985 2.951 1.00 95.19 84 PRO A O 1
ATOM 616 N N . GLU A 1 85 ? -12.296 -2.882 4.332 1.00 94.88 85 GLU A N 1
ATOM 617 C CA . GLU A 1 85 ? -13.045 -1.616 4.292 1.00 94.88 85 GLU A CA 1
ATOM 618 C C . GLU A 1 85 ? -12.489 -0.627 3.255 1.00 94.88 85 GLU A C 1
ATOM 620 O O . GLU A 1 85 ? -13.168 0.335 2.888 1.00 94.88 85 GLU A O 1
ATOM 625 N N . ALA A 1 86 ? -11.254 -0.831 2.782 1.00 95.31 86 ALA A N 1
ATOM 626 C CA . ALA A 1 86 ? -10.489 0.167 2.040 1.00 95.31 86 ALA A CA 1
ATOM 627 C C . ALA A 1 86 ? -11.214 0.688 0.791 1.00 95.31 86 ALA A C 1
ATOM 629 O O . ALA A 1 86 ? -11.186 1.897 0.539 1.00 95.31 86 ALA A O 1
ATOM 630 N N . ALA A 1 87 ? -11.907 -0.181 0.048 1.00 94.38 87 ALA A N 1
ATOM 631 C CA . ALA A 1 87 ? -12.653 0.186 -1.157 1.00 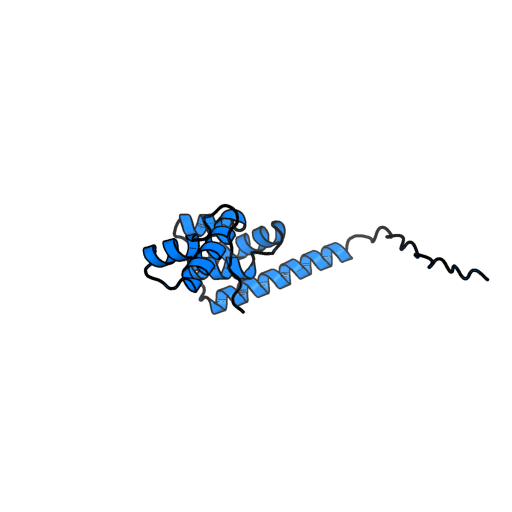94.38 87 ALA A CA 1
ATOM 632 C C . ALA A 1 87 ? -13.696 1.293 -0.902 1.00 94.38 87 ALA A C 1
ATOM 634 O O . ALA A 1 87 ? -13.849 2.208 -1.714 1.00 94.38 87 ALA A O 1
ATOM 635 N N . GLY A 1 88 ? -14.347 1.283 0.265 1.00 95.75 88 GLY A N 1
ATOM 636 C CA . GLY A 1 88 ? -15.357 2.275 0.649 1.00 95.75 88 GLY A CA 1
ATOM 637 C C . GLY A 1 88 ? -14.793 3.613 1.139 1.00 95.75 88 GLY A C 1
ATOM 638 O O . GLY A 1 88 ? -15.545 4.568 1.327 1.00 95.75 88 GLY A O 1
ATOM 639 N N . LEU A 1 89 ? -13.480 3.718 1.360 1.00 97.31 89 LEU A N 1
ATOM 640 C CA . LEU A 1 89 ? -12.856 4.909 1.939 1.00 97.31 89 LEU A CA 1
ATOM 641 C C . LEU A 1 89 ? -12.302 5.838 0.858 1.00 97.31 89 LEU A C 1
ATOM 643 O O . LEU A 1 89 ? -11.686 5.393 -0.105 1.00 97.31 89 LEU A O 1
ATOM 647 N N . SER A 1 90 ? -12.424 7.153 1.060 1.00 97.88 90 SER A N 1
ATOM 648 C CA . SER A 1 90 ? -11.618 8.115 0.298 1.00 97.88 90 SER A CA 1
ATOM 649 C C . SER A 1 90 ? -10.132 7.962 0.645 1.00 97.88 90 SER A C 1
ATOM 651 O O . SER A 1 90 ? -9.797 7.558 1.757 1.00 97.88 90 SER A O 1
ATOM 653 N N . LEU A 1 91 ? -9.218 8.359 -0.249 1.00 98.12 91 LEU A N 1
ATOM 654 C CA . LEU A 1 91 ? -7.770 8.243 -0.001 1.00 98.12 91 LEU A CA 1
ATOM 655 C C . LEU A 1 91 ? -7.324 8.964 1.284 1.00 98.12 91 LEU A C 1
ATOM 657 O O . LEU A 1 91 ? -6.489 8.459 2.034 1.00 98.12 91 LEU A O 1
ATOM 661 N N . ARG A 1 92 ? -7.921 10.127 1.585 1.00 98.31 92 ARG A N 1
ATOM 662 C CA . ARG A 1 92 ? -7.669 10.864 2.834 1.00 98.31 9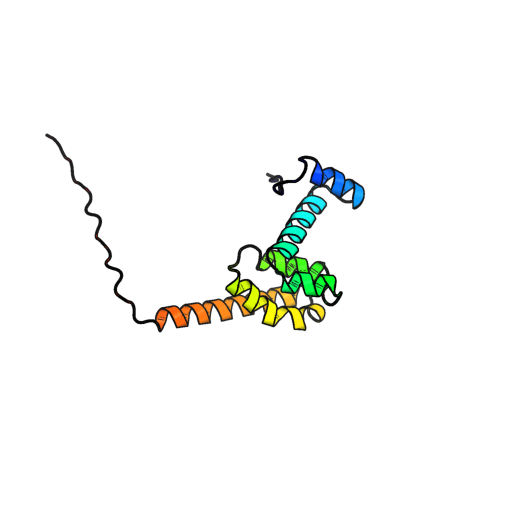2 ARG A CA 1
ATOM 663 C C . ARG A 1 92 ? -8.117 10.066 4.058 1.00 98.31 92 ARG A C 1
ATOM 665 O O . ARG A 1 92 ? -7.395 10.013 5.055 1.00 98.31 92 ARG A O 1
ATOM 672 N N . LEU A 1 93 ? -9.308 9.471 3.997 1.00 98.25 93 LEU A N 1
ATOM 673 C CA . LEU A 1 93 ? -9.843 8.681 5.101 1.00 98.25 93 LEU A CA 1
ATOM 674 C C . LEU A 1 93 ? -9.061 7.376 5.280 1.00 98.25 93 LEU A C 1
ATOM 676 O O . LEU A 1 93 ? -8.763 7.017 6.415 1.00 98.25 93 LEU A O 1
ATOM 680 N N . LEU A 1 94 ? -8.656 6.734 4.183 1.00 98.31 94 LEU A N 1
ATOM 681 C CA . LEU A 1 94 ? -7.791 5.559 4.185 1.00 98.31 94 LEU A CA 1
ATOM 682 C C . LEU A 1 94 ? -6.471 5.855 4.905 1.00 98.31 94 LEU A C 1
ATOM 684 O O . LEU A 1 94 ? -6.149 5.173 5.873 1.00 98.31 94 LEU A O 1
ATOM 688 N N . ARG A 1 95 ? -5.763 6.931 4.530 1.00 98.31 95 ARG A N 1
ATOM 689 C CA . ARG A 1 95 ? -4.534 7.358 5.226 1.00 98.31 95 ARG A CA 1
ATOM 690 C C . ARG A 1 95 ? -4.762 7.574 6.719 1.00 98.31 95 ARG A C 1
ATOM 692 O O . ARG A 1 95 ? -3.977 7.112 7.543 1.00 98.31 95 ARG A O 1
ATOM 699 N N . SER A 1 96 ? -5.854 8.248 7.083 1.00 98.06 96 SER A N 1
ATOM 700 C CA . SER A 1 96 ? -6.196 8.482 8.490 1.00 98.06 96 SER A CA 1
ATOM 701 C C . SER A 1 96 ? -6.469 7.178 9.250 1.00 98.06 96 SER A C 1
ATOM 703 O O . SER A 1 96 ? -6.000 7.021 10.377 1.00 98.06 96 SER A O 1
ATOM 705 N N . ARG A 1 97 ? -7.197 6.233 8.645 1.00 98.00 97 ARG A N 1
ATOM 706 C CA . ARG A 1 97 ? -7.493 4.920 9.233 1.00 98.00 97 ARG A CA 1
ATOM 707 C C . ARG A 1 97 ? -6.228 4.083 9.408 1.00 98.00 97 ARG A C 1
ATOM 709 O O . ARG A 1 97 ? -5.994 3.609 10.515 1.00 98.00 97 ARG A O 1
ATOM 716 N N . VAL A 1 98 ? -5.384 3.987 8.381 1.00 97.62 98 VAL A N 1
ATOM 717 C CA . VAL A 1 98 ? -4.093 3.278 8.446 1.00 97.62 98 VAL A CA 1
ATOM 718 C C . VAL A 1 98 ? -3.205 3.874 9.538 1.00 97.62 98 VAL A C 1
ATOM 720 O O . VAL A 1 98 ? -2.662 3.143 10.360 1.00 97.62 98 VAL A O 1
ATOM 723 N N . HIS A 1 99 ? -3.107 5.204 9.613 1.00 97.38 99 HIS A N 1
ATOM 724 C CA . HIS A 1 99 ? -2.322 5.874 10.649 1.00 97.38 99 HIS A CA 1
ATOM 725 C C . HIS A 1 99 ? -2.821 5.543 12.066 1.00 97.38 99 HIS A C 1
ATOM 727 O O . HIS A 1 99 ? -2.025 5.230 12.949 1.00 97.38 99 HIS A O 1
ATOM 733 N N . LYS A 1 100 ? -4.143 5.547 12.282 1.00 97.25 100 LYS A N 1
ATOM 734 C CA . LYS A 1 100 ? -4.746 5.156 13.567 1.00 97.25 100 LYS A CA 1
ATOM 735 C C . LYS A 1 100 ? -4.499 3.684 13.907 1.00 97.25 100 LYS A C 1
ATOM 737 O O . LYS A 1 100 ? -4.261 3.379 15.073 1.00 97.25 100 LYS A O 1
ATOM 742 N N . ALA A 1 101 ? -4.571 2.788 12.923 1.00 96.44 101 ALA A N 1
ATOM 743 C CA . ALA A 1 101 ? -4.289 1.366 13.115 1.00 96.44 101 ALA A CA 1
ATOM 744 C C . ALA A 1 101 ? -2.826 1.145 13.532 1.00 96.44 101 ALA A C 1
ATOM 746 O O . ALA A 1 101 ? -2.572 0.467 14.524 1.00 96.44 101 ALA A O 1
ATOM 747 N N . LEU A 1 102 ? -1.879 1.807 12.857 1.00 95.62 102 LEU A N 1
ATOM 748 C CA . LEU A 1 102 ? -0.454 1.760 13.201 1.00 95.62 102 LEU A CA 1
ATOM 749 C C . LEU A 1 102 ? -0.191 2.220 14.641 1.00 95.62 102 LEU A C 1
ATOM 751 O O . LEU A 1 102 ? 0.433 1.487 15.401 1.00 95.62 102 LEU A O 1
ATOM 755 N N . ILE A 1 103 ? -0.741 3.371 15.053 1.00 95.38 103 ILE A N 1
ATOM 756 C CA . ILE A 1 103 ? -0.604 3.866 16.437 1.00 95.38 103 ILE A CA 1
ATOM 757 C C . ILE A 1 103 ? -1.129 2.840 17.449 1.00 95.38 103 ILE A C 1
ATOM 759 O O . ILE A 1 103 ? -0.508 2.613 18.487 1.00 95.38 103 ILE A O 1
ATOM 763 N N . ARG A 1 104 ? -2.278 2.216 17.162 1.00 94.12 104 ARG A N 1
ATOM 764 C CA . ARG A 1 104 ? -2.893 1.225 18.052 1.00 94.12 104 ARG A CA 1
ATOM 765 C C . ARG A 1 104 ? -2.020 -0.024 18.186 1.00 94.12 104 ARG A C 1
ATOM 767 O O . ARG A 1 104 ? -1.789 -0.480 19.301 1.00 94.12 104 ARG A O 1
ATOM 774 N N . ILE A 1 105 ? -1.521 -0.549 17.069 1.00 90.69 105 ILE A N 1
ATOM 775 C CA . ILE A 1 105 ? -0.653 -1.734 17.032 1.00 90.69 105 ILE A CA 1
ATOM 776 C C . ILE A 1 105 ? 0.673 -1.455 17.748 1.00 90.69 105 ILE A C 1
ATOM 778 O O . ILE A 1 105 ? 1.113 -2.270 18.559 1.00 90.69 105 ILE A O 1
ATOM 782 N N . ASP A 1 106 ? 1.270 -0.283 17.530 1.00 87.56 106 ASP A N 1
ATOM 783 C CA . ASP A 1 106 ? 2.499 0.121 18.217 1.00 87.56 106 ASP A CA 1
ATOM 784 C C . ASP A 1 106 ? 2.295 0.249 19.732 1.00 87.56 106 ASP A C 1
ATOM 786 O O . ASP A 1 106 ? 3.157 -0.167 20.515 1.00 87.56 106 ASP A O 1
ATOM 790 N N . ALA A 1 107 ? 1.145 0.779 20.163 1.00 84.06 107 ALA A N 1
ATOM 791 C CA . ALA A 1 107 ? 0.791 0.869 21.576 1.00 84.06 107 ALA A CA 1
ATOM 792 C C . ALA A 1 107 ? 0.645 -0.519 22.219 1.00 84.06 107 ALA A C 1
ATOM 794 O O . ALA A 1 107 ? 1.169 -0.736 23.313 1.00 84.06 107 ALA A O 1
ATOM 795 N N . LEU A 1 108 ? 0.010 -1.474 21.533 1.00 78.69 108 LEU A N 1
ATOM 796 C CA . LEU A 1 108 ? -0.093 -2.863 21.997 1.00 78.69 108 LEU A CA 1
ATOM 797 C C . LEU A 1 108 ? 1.291 -3.517 22.106 1.00 78.69 108 LEU A C 1
ATOM 799 O O . LEU A 1 108 ? 1.643 -4.063 23.151 1.00 78.69 108 LEU A O 1
ATOM 803 N N . ALA A 1 109 ? 2.137 -3.356 21.086 1.00 78.69 109 ALA A N 1
ATOM 804 C CA . ALA A 1 109 ? 3.507 -3.864 21.112 1.00 78.69 109 ALA A CA 1
ATOM 805 C C . ALA A 1 109 ? 4.360 -3.209 22.217 1.00 78.69 109 ALA A C 1
ATOM 807 O O . ALA A 1 109 ? 5.272 -3.824 22.774 1.00 78.69 109 ALA A O 1
ATOM 808 N N . ALA A 1 110 ? 4.114 -1.939 22.552 1.00 73.25 110 ALA A N 1
ATOM 809 C CA . ALA A 1 110 ? 4.740 -1.286 23.699 1.00 73.25 110 ALA A CA 1
ATOM 810 C C . ALA A 1 110 ? 4.265 -1.900 25.024 1.00 73.25 110 ALA A C 1
ATOM 812 O O . ALA A 1 110 ? 5.106 -2.279 25.838 1.00 73.25 110 ALA A O 1
ATOM 813 N N . GLN A 1 111 ? 2.954 -2.063 25.218 1.00 75.00 111 GLN A N 1
ATOM 814 C CA . GLN A 1 111 ? 2.380 -2.667 26.426 1.00 75.00 111 GLN A CA 1
ATOM 815 C C . GLN A 1 111 ? 2.919 -4.081 26.672 1.00 75.00 111 GLN A C 1
ATOM 817 O O . GLN A 1 111 ? 3.346 -4.381 27.785 1.00 75.00 111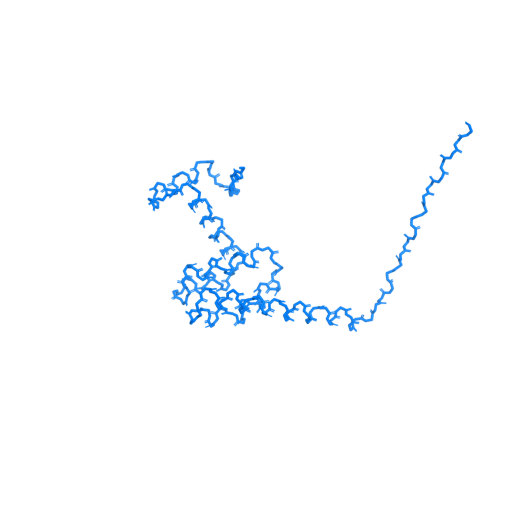 GLN A O 1
ATOM 822 N N . GLU A 1 112 ? 3.014 -4.916 25.635 1.00 72.50 112 GLU A N 1
ATOM 823 C CA . GLU A 1 112 ? 3.613 -6.251 25.743 1.00 72.50 112 GLU A CA 1
ATOM 824 C C . GLU A 1 112 ? 5.083 -6.206 26.185 1.00 72.50 112 GLU A C 1
ATOM 826 O O . GLU A 1 112 ? 5.523 -7.030 26.987 1.00 72.50 112 GLU A O 1
ATOM 831 N N . ARG A 1 113 ? 5.860 -5.230 25.695 1.00 72.38 113 ARG A N 1
ATOM 832 C CA . ARG A 1 113 ? 7.263 -5.040 26.102 1.00 72.38 113 ARG A CA 1
ATOM 833 C C . ARG A 1 113 ? 7.392 -4.606 27.561 1.00 72.38 113 ARG A C 1
ATOM 835 O O . ARG A 1 113 ? 8.341 -5.033 28.214 1.00 72.38 113 ARG A O 1
ATOM 842 N N . PHE A 1 114 ? 6.464 -3.791 28.063 1.00 69.56 114 PHE A N 1
ATOM 843 C CA . PHE A 1 114 ? 6.424 -3.378 29.470 1.00 69.56 114 PHE A CA 1
ATOM 844 C C . PHE A 1 114 ? 5.941 -4.499 30.398 1.00 69.56 114 PHE A C 1
ATOM 846 O O . PHE A 1 114 ? 6.483 -4.657 31.488 1.00 69.56 114 PHE A O 1
ATOM 853 N N . ALA A 1 115 ? 4.956 -5.294 29.966 1.00 72.75 115 ALA A N 1
ATOM 854 C CA . ALA A 1 115 ? 4.401 -6.401 30.745 1.00 72.75 115 ALA A CA 1
ATOM 855 C C . ALA A 1 115 ? 5.358 -7.600 30.858 1.00 72.75 115 ALA A C 1
ATOM 857 O O . ALA A 1 115 ? 5.246 -8.397 31.789 1.00 72.75 115 ALA A O 1
ATOM 858 N N . ARG A 1 116 ? 6.326 -7.732 29.940 1.00 66.06 116 ARG A N 1
ATOM 859 C CA . ARG A 1 116 ? 7.408 -8.717 30.062 1.00 66.06 116 ARG A CA 1
ATOM 860 C C . ARG A 1 116 ? 8.341 -8.313 31.214 1.00 66.06 116 ARG A C 1
ATOM 862 O O . ARG A 1 116 ? 8.977 -7.257 31.117 1.00 66.06 116 ARG A O 1
ATOM 869 N N . PRO A 1 117 ? 8.506 -9.153 32.262 1.00 53.38 117 PRO A N 1
ATOM 870 C CA . PRO A 1 117 ? 9.494 -8.909 33.304 1.00 53.38 117 PRO A CA 1
ATOM 871 C C . PRO A 1 117 ? 10.844 -8.702 32.630 1.00 53.38 117 PRO A C 1
ATOM 873 O O . PRO A 1 117 ? 11.298 -9.555 31.865 1.00 53.38 117 PRO A O 1
ATOM 876 N N . HIS A 1 118 ? 11.463 -7.545 32.845 1.00 57.34 118 HIS A N 1
ATOM 877 C CA . HIS A 1 118 ? 12.773 -7.263 32.281 1.00 57.34 118 HIS A CA 1
ATOM 878 C C . HIS A 1 118 ? 13.785 -8.247 32.880 1.00 57.34 118 HIS A C 1
ATOM 880 O O . HIS A 1 118 ? 14.338 -8.008 33.953 1.00 57.34 118 HIS A O 1
ATOM 886 N N . ALA A 1 119 ? 14.046 -9.359 32.184 1.00 55.28 119 ALA A N 1
ATOM 887 C CA . ALA A 1 119 ? 15.248 -10.144 32.405 1.00 55.28 119 ALA A CA 1
ATOM 888 C C . ALA A 1 119 ? 16.419 -9.177 32.207 1.00 55.28 119 ALA A C 1
ATOM 890 O O . ALA A 1 119 ? 16.623 -8.638 31.116 1.00 55.28 119 ALA A O 1
ATOM 891 N N . ARG A 1 120 ? 17.082 -8.844 33.319 1.00 54.81 120 ARG A N 1
ATOM 892 C CA . ARG A 1 120 ? 18.089 -7.788 33.421 1.00 54.81 120 ARG A CA 1
ATOM 893 C C . ARG A 1 120 ? 19.085 -7.900 32.269 1.00 54.81 120 ARG A C 1
ATOM 895 O O . ARG A 1 120 ? 19.920 -8.799 32.256 1.00 54.81 120 ARG A O 1
ATOM 902 N N . ARG A 1 121 ? 19.054 -6.948 31.335 1.00 52.69 121 ARG A N 1
ATOM 903 C CA . ARG A 1 121 ? 20.198 -6.718 30.453 1.00 52.69 121 ARG A CA 1
ATOM 904 C C . ARG A 1 121 ? 21.302 -6.114 31.312 1.00 52.69 121 ARG A C 1
ATOM 906 O O . ARG A 1 121 ? 21.201 -4.968 31.743 1.00 52.69 121 ARG A O 1
ATOM 913 N N . MET A 1 122 ? 22.325 -6.914 31.608 1.00 40.25 122 MET A N 1
ATOM 914 C CA . MET A 1 122 ? 23.583 -6.430 32.167 1.00 40.25 122 MET A CA 1
ATOM 915 C C . MET A 1 122 ? 24.138 -5.379 31.203 1.00 40.25 122 MET A C 1
ATOM 917 O O . MET A 1 122 ? 24.607 -5.704 30.117 1.00 40.25 122 MET A O 1
ATOM 921 N N . CYS A 1 123 ? 24.056 -4.108 31.584 1.00 55.34 123 CYS A N 1
ATOM 922 C CA . CYS A 1 123 ? 24.819 -3.066 30.923 1.00 55.34 123 CYS A CA 1
ATOM 923 C C . CYS A 1 123 ? 26.282 -3.287 31.324 1.00 55.34 123 CYS A C 1
ATOM 925 O O . CYS A 1 123 ? 26.708 -2.876 32.406 1.00 55.34 123 CYS A O 1
ATOM 927 N N . THR A 1 124 ? 27.047 -4.015 30.508 1.00 51.59 124 THR A N 1
ATOM 928 C CA . THR A 1 124 ? 28.500 -4.074 30.661 1.00 51.59 124 THR A CA 1
ATOM 929 C C . THR A 1 124 ? 29.034 -2.675 30.409 1.00 51.59 124 THR A C 1
ATOM 931 O O . THR A 1 124 ? 29.142 -2.223 29.271 1.00 51.59 124 THR A O 1
ATOM 934 N N . ARG A 1 125 ? 29.327 -1.972 31.504 1.00 46.72 125 ARG A N 1
ATOM 935 C CA . ARG A 1 125 ? 30.064 -0.713 31.523 1.00 46.72 125 ARG A CA 1
ATOM 936 C C . ARG A 1 125 ? 31.362 -0.911 30.739 1.00 46.72 125 ARG A C 1
ATOM 938 O O . ARG A 1 125 ? 32.302 -1.513 31.253 1.00 46.72 125 ARG A O 1
ATOM 945 N N . ILE A 1 126 ? 31.418 -0.406 29.510 1.00 62.06 126 ILE A N 1
ATOM 946 C CA . ILE A 1 126 ? 32.676 -0.280 28.776 1.00 62.06 126 ILE A CA 1
ATOM 947 C C . ILE A 1 126 ? 33.516 0.726 29.569 1.00 62.06 126 ILE A C 1
ATOM 949 O O . ILE A 1 126 ? 33.175 1.905 29.646 1.00 62.06 126 ILE A O 1
ATOM 953 N N . ARG A 1 127 ? 34.579 0.258 30.231 1.00 49.03 127 ARG A N 1
ATOM 954 C CA . ARG A 1 127 ? 35.610 1.161 30.750 1.00 49.03 127 ARG A CA 1
ATOM 955 C C . ARG A 1 127 ? 36.404 1.685 29.552 1.00 49.03 127 ARG A C 1
ATOM 957 O O . ARG A 1 127 ? 36.888 0.857 28.779 1.00 49.03 127 ARG A O 1
ATOM 964 N N . PRO A 1 128 ? 36.602 3.001 29.389 1.00 54.38 128 PRO A N 1
ATOM 965 C CA . PRO A 1 128 ? 37.633 3.464 28.476 1.00 54.38 128 PRO A CA 1
ATOM 966 C C . PRO A 1 128 ? 38.998 2.987 29.001 1.00 54.38 128 PRO A C 1
ATOM 968 O O . PRO A 1 128 ? 39.303 3.135 30.186 1.00 54.38 128 PRO A O 1
ATOM 971 N N . ARG A 1 129 ? 39.816 2.383 28.128 1.00 49.47 129 ARG A N 1
ATOM 972 C CA . ARG A 1 129 ? 41.242 2.155 28.399 1.00 49.47 129 ARG A CA 1
ATOM 973 C C . ARG A 1 129 ? 41.921 3.521 28.418 1.00 49.47 129 ARG A C 1
ATOM 975 O O . ARG A 1 129 ? 42.210 4.078 27.365 1.00 49.47 129 ARG A O 1
ATOM 982 N N . THR A 1 130 ? 42.177 4.063 29.601 1.00 54.47 130 THR A N 1
ATOM 983 C CA . THR A 1 130 ? 43.162 5.132 29.764 1.00 54.47 130 THR A CA 1
ATOM 984 C C . THR A 1 130 ? 44.540 4.534 29.505 1.00 54.47 130 THR A C 1
ATOM 986 O O . THR A 1 130 ? 45.073 3.801 30.336 1.00 54.47 130 THR A O 1
ATOM 989 N N . GLY A 1 131 ? 45.080 4.795 28.319 1.00 44.09 131 GLY A N 1
ATOM 990 C CA . GLY A 1 131 ? 46.497 4.650 28.022 1.00 44.09 131 GLY A CA 1
ATOM 991 C C . GLY A 1 131 ? 47.101 6.042 27.927 1.00 44.09 131 GLY A C 1
ATOM 992 O O . GLY A 1 131 ? 47.027 6.659 26.872 1.00 44.09 131 GLY A O 1
ATOM 993 N N . TRP A 1 132 ? 47.659 6.537 29.027 1.00 48.19 132 TRP A N 1
ATOM 994 C CA . TRP A 1 132 ? 48.685 7.573 28.988 1.00 48.19 132 TRP A CA 1
ATOM 995 C C . TRP A 1 132 ? 50.002 6.858 29.263 1.00 48.19 132 TRP A C 1
ATOM 997 O O . TRP A 1 132 ? 50.233 6.380 30.372 1.00 48.19 132 TRP A O 1
ATOM 1007 N N . ALA A 1 133 ? 50.790 6.678 28.206 1.00 46.47 133 ALA A N 1
ATOM 1008 C CA . ALA A 1 133 ? 52.199 6.347 28.321 1.00 46.47 133 ALA A CA 1
ATOM 1009 C C . ALA A 1 133 ? 52.973 7.657 28.527 1.00 46.47 133 ALA A C 1
ATOM 1011 O O . ALA A 1 133 ? 52.592 8.680 27.953 1.00 46.47 133 ALA A O 1
ATOM 1012 N N . CYS A 1 134 ? 53.973 7.577 29.404 1.00 45.47 134 CYS A N 1
ATOM 1013 C CA . CYS A 1 134 ? 54.882 8.634 29.837 1.00 45.47 134 CYS A CA 1
ATOM 1014 C C . CYS A 1 134 ? 55.610 9.349 28.697 1.00 45.47 134 CYS A C 1
ATOM 1016 O O . CYS A 1 134 ? 55.890 8.690 27.670 1.00 45.47 134 CYS A O 1
#

Secondary structure (DSSP, 8-state):
-------TTS-TTHHHHHHHHTTS-HHHHHHHHHHHHHHHHH-HHHHHHHHTTSS-HHHHHHHHHHHTTS-HHHHHHHHHHHHHHHTTS-HHHHHHHHHHHHHHHHHHHHHHHHHS------------------

Sequence (134 aa):
MSGRACLPGVSEFFSDELATILNSGRMYAGALAVDCVTVVDQLPQTHAAVADGLLDWPRARVLAEMLGERTPSIIAAVASEIVPEAAGLSLRLLRSRVHKALIRIDALAAQERFARPHARRMCTRIRPRTGWAC